Protein AF-A0A7S1NQN1-F1 (afdb_monomer_lite)

Organism: NCBI:txid73025

Foldseek 3Di:
DDQQKAWDDKDWDFDDDPDDDDDPRDTWIWTFIHTPPDDSVPTDIDTPVVCPVRVVNVVVVVVCVVCVVDDDPPDQPPDLVPQDQCPAQDPVDDDDGDDPVLSVLLSVVSSCSNVVHDDDDPDDPPNCVVVSVVRD

InterPro domains:
  IPR000330 SNF2, N-terminal domain [PF00176] (101-133)
  IPR000953 Chromo/chromo shadow domain [PS50013] (9-65)
  IPR000953 Chromo/chromo shadow domain [SM00298] (19-66)
  IPR016197 Chromo-like domain superfamily [SSF54160] (29-69)
  IPR023780 Chromo domain [PF00385] (27-64)
  IPR027417 P-loop containing nucleoside triphosphate hydrolase [SSF52540] (69-134)
  IPR038718 SNF2-like, N-terminal domain superfamily [G3DSA:3.40.50.10810] (67-136)

Sequence (136 aa):
AAQRAQILHLQEQLQRSHLGQEASQRVRVEYLVKWKGLPYCECTWEAEEDLADFQEEIDDFRQREAKMGYLPNLNRPRDPSEFTELKDQAPYMKGGELREYQKLGITWLLHSWSNNINGILADEMGLGKTIQTTCF

Radius of gyration: 22.96 Å; chains: 1; bounding box: 50×35×65 Å

pLDDT: mean 82.54, std 12.89, range [40.53, 95.38]

Structure (mmCIF, N/CA/C/O backbone):
data_AF-A0A7S1NQN1-F1
#
_entry.id   AF-A0A7S1NQN1-F1
#
loop_
_atom_site.group_PDB
_atom_site.id
_atom_site.type_symbol
_atom_site.label_atom_id
_atom_site.label_alt_id
_atom_site.label_comp_id
_atom_site.label_asym_id
_atom_site.label_entity_id
_atom_site.label_seq_id
_atom_site.pdbx_PDB_ins_code
_atom_site.Cartn_x
_atom_site.Cartn_y
_atom_site.Cartn_z
_atom_site.occupancy
_atom_site.B_iso_or_equiv
_atom_site.auth_seq_id
_atom_site.auth_comp_id
_atom_site.auth_asym_id
_atom_site.auth_atom_id
_atom_site.pdbx_PDB_model_num
ATOM 1 N N . ALA A 1 1 ? -9.452 -19.047 12.147 1.00 40.53 1 ALA A N 1
ATOM 2 C CA . ALA A 1 1 ? -8.663 -18.064 11.382 1.00 40.53 1 ALA A CA 1
ATOM 3 C C . ALA A 1 1 ? -9.333 -16.715 11.574 1.00 40.53 1 ALA A C 1
ATOM 5 O O . ALA A 1 1 ? -10.426 -16.536 11.051 1.00 40.53 1 ALA A O 1
ATOM 6 N N . ALA A 1 2 ? -8.763 -15.842 12.406 1.00 48.34 2 ALA A N 1
ATOM 7 C CA . ALA A 1 2 ? -9.332 -14.521 12.652 1.00 48.34 2 ALA A CA 1
ATOM 8 C C . ALA A 1 2 ? -9.440 -13.768 11.316 1.00 48.34 2 ALA A C 1
ATOM 10 O O . ALA A 1 2 ? -8.494 -13.747 10.520 1.00 48.34 2 ALA A O 1
ATOM 11 N N . GLN A 1 3 ? -10.621 -13.233 11.015 1.00 59.78 3 GLN A N 1
ATOM 12 C CA . GLN A 1 3 ? -10.789 -12.343 9.874 1.00 59.78 3 GLN A CA 1
ATOM 13 C C . GLN A 1 3 ? -9.982 -11.084 10.192 1.00 59.78 3 GLN A C 1
ATOM 15 O O . GLN A 1 3 ? -10.365 -10.337 11.079 1.00 59.78 3 GLN A O 1
ATOM 20 N N . ARG A 1 4 ? -8.836 -10.886 9.526 1.00 74.69 4 ARG A N 1
ATOM 21 C CA . ARG A 1 4 ? -8.025 -9.666 9.689 1.00 74.69 4 ARG A CA 1
ATOM 22 C C . ARG A 1 4 ? -8.915 -8.425 9.576 1.00 74.69 4 ARG A C 1
ATOM 24 O O . ARG A 1 4 ? -9.725 -8.354 8.654 1.00 74.69 4 ARG A O 1
ATOM 31 N N . ALA A 1 5 ? -8.757 -7.471 10.476 1.00 83.25 5 ALA A N 1
ATOM 32 C CA . ALA A 1 5 ? -9.437 -6.186 10.409 1.00 83.25 5 ALA A CA 1
ATOM 33 C C . ALA A 1 5 ? -8.464 -5.107 9.908 1.00 83.25 5 ALA A C 1
ATOM 35 O O . ALA A 1 5 ? -7.274 -5.356 9.732 1.00 83.25 5 ALA A O 1
ATOM 36 N N . GLN A 1 6 ? -8.954 -3.907 9.622 1.00 90.62 6 GLN A N 1
ATOM 37 C CA . GLN A 1 6 ? -8.105 -2.739 9.420 1.00 90.62 6 GLN A CA 1
ATOM 38 C C . GLN A 1 6 ? -8.707 -1.560 10.174 1.00 90.62 6 GLN A C 1
ATOM 40 O O . GLN A 1 6 ? -9.855 -1.192 9.938 1.00 90.62 6 GLN A O 1
ATOM 45 N N . ILE A 1 7 ? -7.920 -0.935 11.044 1.00 92.38 7 ILE A N 1
ATOM 46 C CA . ILE A 1 7 ? -8.340 0.280 11.742 1.00 92.38 7 ILE A CA 1
ATOM 47 C C . ILE A 1 7 ? -8.233 1.477 10.790 1.00 92.38 7 ILE A C 1
ATOM 49 O O . ILE A 1 7 ? -7.190 1.684 10.147 1.00 92.38 7 ILE A O 1
ATOM 53 N N . LEU A 1 8 ? -9.338 2.220 10.674 1.00 88.25 8 LEU A N 1
ATOM 54 C CA . LEU A 1 8 ? -9.484 3.381 9.792 1.00 88.25 8 LEU A CA 1
ATOM 55 C C . LEU A 1 8 ? -9.461 4.715 10.540 1.00 88.25 8 LEU A C 1
ATOM 57 O O . LEU A 1 8 ? -9.014 5.709 9.976 1.00 88.25 8 LEU A O 1
ATOM 61 N N . HIS A 1 9 ? -9.987 4.755 11.763 1.00 90.69 9 HIS A N 1
ATOM 62 C CA . HIS A 1 9 ? -10.128 5.988 12.532 1.00 90.69 9 HIS A CA 1
ATOM 63 C C . HIS A 1 9 ? -10.158 5.708 14.034 1.00 90.69 9 HIS A C 1
ATOM 65 O O . HIS A 1 9 ? -10.498 4.599 14.445 1.00 90.69 9 HIS A O 1
ATOM 71 N N . LEU A 1 10 ? -9.851 6.736 14.823 1.00 90.81 10 LEU A N 1
ATOM 72 C CA . LEU A 1 10 ? -9.862 6.759 16.283 1.00 90.81 10 LEU A CA 1
ATOM 73 C C . LEU A 1 10 ? -10.781 7.891 16.756 1.00 90.81 10 LEU A C 1
ATOM 75 O O . LEU A 1 10 ? -10.594 9.029 16.334 1.00 90.81 10 LEU A O 1
ATOM 79 N N . GLN A 1 11 ? -11.715 7.601 17.660 1.00 87.94 11 GLN A N 1
ATOM 80 C CA . GLN A 1 11 ? -12.500 8.617 18.361 1.00 87.94 11 GLN A CA 1
ATOM 81 C C . GLN A 1 11 ? -12.422 8.434 19.878 1.00 87.94 11 GLN A C 1
ATOM 83 O O . GLN A 1 11 ? -12.370 7.316 20.389 1.00 87.94 11 GLN A O 1
ATOM 88 N N . GLU A 1 12 ? -12.473 9.549 20.600 1.00 85.69 12 GLU A N 1
ATOM 89 C CA . GLU A 1 12 ? -12.567 9.580 22.058 1.00 85.69 12 GLU A CA 1
ATOM 90 C C . GLU A 1 12 ? -13.967 10.056 22.459 1.00 85.69 12 GLU A C 1
ATOM 92 O O . GLU A 1 12 ? -14.383 11.164 22.113 1.00 85.69 12 GLU A O 1
ATOM 97 N N . GLN A 1 13 ? -14.713 9.222 23.184 1.00 75.38 13 GLN A N 1
ATOM 98 C CA . GLN A 1 13 ? -16.045 9.560 23.685 1.00 75.38 13 GLN A CA 1
ATOM 99 C C . GLN A 1 13 ? -16.052 9.724 25.208 1.00 75.38 13 GLN A C 1
ATOM 101 O O . GLN A 1 13 ? -15.427 8.963 25.943 1.00 75.38 13 GLN A O 1
ATOM 106 N N . LEU A 1 14 ? -16.816 10.699 25.705 1.00 70.00 14 LEU A N 1
ATOM 107 C CA . LEU A 1 14 ? -17.062 10.883 27.138 1.00 70.00 14 LEU A CA 1
ATOM 108 C C . LEU A 1 14 ? -18.267 10.037 27.568 1.00 70.00 14 LEU A C 1
ATOM 110 O O . LEU A 1 14 ? -19.397 10.325 27.167 1.00 70.00 14 LEU A O 1
ATOM 114 N N . GLN A 1 15 ? -18.066 9.033 28.428 1.00 62.91 15 GLN A N 1
ATOM 115 C CA . GLN A 1 15 ? -19.191 8.299 29.013 1.00 62.91 15 GLN A CA 1
ATOM 116 C C . GLN A 1 15 ? -19.970 9.194 29.989 1.00 62.91 15 GLN A C 1
ATOM 118 O O . GLN A 1 15 ? -19.459 9.613 31.028 1.00 62.91 15 GLN A O 1
ATOM 123 N N . ARG A 1 16 ? -21.247 9.459 29.686 1.00 55.81 16 ARG A N 1
ATOM 124 C CA . ARG A 1 16 ? -22.205 10.008 30.659 1.00 55.81 16 ARG A CA 1
ATOM 125 C C . ARG A 1 16 ? -22.831 8.845 31.426 1.00 55.81 16 ARG A C 1
ATOM 127 O O . ARG A 1 16 ? -23.621 8.096 30.859 1.00 55.81 16 ARG A O 1
ATOM 134 N N . SER A 1 17 ? -22.490 8.680 32.703 1.00 55.00 17 SER A N 1
ATOM 135 C CA . SER A 1 17 ? -23.119 7.667 33.555 1.00 55.00 17 SER A CA 1
ATOM 136 C C . SER A 1 17 ? -24.612 7.976 33.739 1.00 55.00 17 SER A C 1
ATOM 138 O O . SER A 1 17 ? -24.992 9.087 34.103 1.00 55.00 17 SER A O 1
ATOM 140 N N . HIS A 1 18 ? -25.478 6.996 33.460 1.00 55.47 18 HIS A N 1
ATOM 141 C CA . HIS A 1 18 ? -26.936 7.136 33.602 1.00 55.47 18 HIS A CA 1
ATOM 142 C C . HIS A 1 18 ? -27.468 6.696 34.978 1.00 55.47 18 HIS A C 1
ATOM 144 O O . HIS A 1 18 ? -28.666 6.762 35.231 1.00 55.47 18 HIS A O 1
ATOM 150 N N 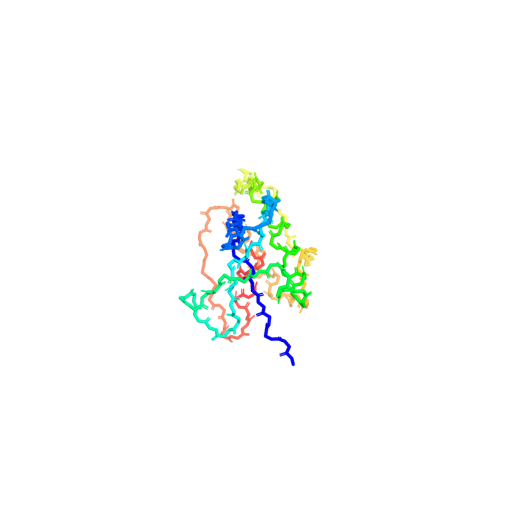. LEU A 1 19 ? -26.587 6.288 35.893 1.00 52.31 19 LEU A N 1
ATOM 151 C CA . LEU A 1 19 ? -26.922 5.975 37.279 1.00 52.31 19 LEU A CA 1
ATOM 152 C C . LEU A 1 19 ? -26.004 6.776 38.198 1.00 52.31 19 LEU A C 1
ATOM 154 O O . LEU A 1 19 ? -24.780 6.689 38.111 1.00 52.31 19 LEU A O 1
ATOM 158 N N . GLY A 1 20 ? -26.624 7.614 39.027 1.00 52.56 20 GLY A N 1
ATOM 159 C CA . GLY A 1 20 ? -25.943 8.525 39.930 1.00 52.56 20 GLY A CA 1
ATOM 160 C C . GLY A 1 20 ? -25.136 7.781 40.983 1.00 52.56 20 GLY A C 1
ATOM 161 O O . GLY A 1 20 ? -25.701 7.331 41.970 1.00 52.56 20 GLY A O 1
ATOM 162 N N . GLN A 1 21 ? -23.826 7.704 40.772 1.00 49.81 21 GLN A N 1
ATOM 163 C CA . GLN A 1 21 ? -22.788 7.654 41.798 1.00 49.81 21 GLN A CA 1
ATOM 164 C C . GLN A 1 21 ? -21.458 8.039 41.126 1.00 49.81 21 GLN A C 1
ATOM 166 O O . GLN A 1 21 ? -21.059 7.435 40.138 1.00 49.81 21 GLN A O 1
ATOM 171 N N . GLU A 1 22 ? -20.871 9.136 41.616 1.00 49.94 22 GLU A N 1
ATOM 172 C CA . GLU A 1 22 ? -19.540 9.701 41.324 1.00 49.94 22 GLU A CA 1
ATOM 173 C C . GLU A 1 22 ? -19.027 9.593 39.873 1.00 49.94 22 GLU A C 1
ATOM 175 O O . GLU A 1 22 ? -18.378 8.637 39.453 1.00 49.94 22 GLU A O 1
ATOM 180 N N . ALA A 1 23 ? -19.280 10.656 39.103 1.00 51.19 23 ALA A N 1
ATOM 181 C CA . ALA A 1 23 ? -18.823 10.825 37.730 1.00 51.19 23 ALA A CA 1
ATOM 182 C C . ALA A 1 23 ? -17.295 11.027 37.644 1.00 51.19 23 ALA A C 1
ATOM 184 O O . ALA A 1 23 ? -16.810 12.145 37.473 1.00 51.19 23 ALA A O 1
ATOM 185 N N . SER A 1 24 ? -16.525 9.938 37.694 1.00 53.06 24 SER A N 1
ATOM 186 C CA . SER A 1 24 ? -15.247 9.906 36.977 1.00 53.06 24 SER A CA 1
ATOM 187 C C . SER A 1 24 ? -15.566 9.972 35.486 1.00 53.06 24 SER A C 1
ATOM 189 O O . SER A 1 24 ? -16.102 9.017 34.928 1.00 53.06 24 SER A O 1
ATOM 191 N N . GLN A 1 25 ? -15.279 11.109 34.849 1.00 58.97 25 GLN A N 1
ATOM 192 C CA . GLN A 1 25 ? -15.335 11.254 33.394 1.00 58.97 25 GLN A CA 1
ATOM 193 C C . GLN A 1 25 ? -14.314 10.293 32.776 1.00 58.97 25 GLN A C 1
ATOM 195 O O . GLN A 1 25 ? -13.143 10.627 32.622 1.00 58.97 25 GLN A O 1
ATOM 200 N N . ARG A 1 26 ? -14.739 9.064 32.479 1.00 68.44 26 ARG A N 1
ATOM 201 C CA . ARG A 1 26 ? -13.918 8.112 31.739 1.00 68.44 26 ARG A CA 1
ATOM 202 C C . ARG A 1 26 ? -14.065 8.422 30.257 1.00 68.44 26 ARG A C 1
ATOM 204 O O . ARG A 1 26 ? -15.166 8.373 29.706 1.00 68.44 26 ARG A O 1
ATOM 211 N N . VAL A 1 27 ? -12.945 8.784 29.644 1.00 77.00 27 VAL A N 1
ATOM 212 C CA . VAL A 1 27 ? -12.810 8.848 28.191 1.00 77.00 27 VAL A CA 1
ATOM 213 C C . VAL A 1 27 ? -12.693 7.408 27.697 1.00 77.00 27 VAL A C 1
ATOM 215 O O . VAL A 1 27 ? -11.823 6.673 28.163 1.00 77.00 27 VAL A O 1
ATOM 218 N N . ARG A 1 28 ? -13.597 6.991 26.807 1.00 83.00 28 ARG A N 1
ATOM 219 C CA . ARG A 1 28 ? -13.533 5.701 26.114 1.00 83.00 28 ARG A CA 1
ATOM 220 C C . ARG A 1 28 ? -12.948 5.925 24.732 1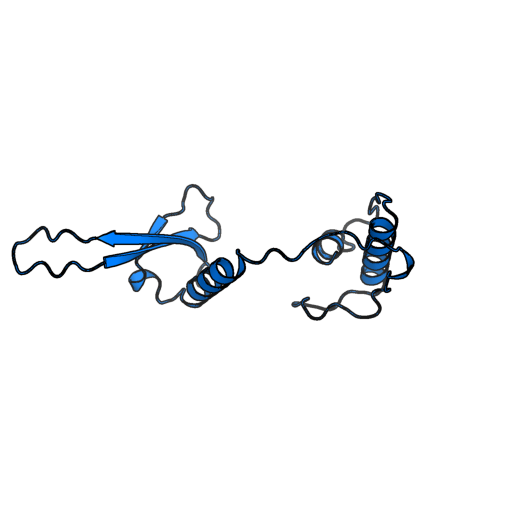.00 83.00 28 ARG A C 1
ATOM 222 O O . ARG A 1 28 ? -13.379 6.829 24.017 1.00 83.00 28 ARG A O 1
ATOM 229 N N . VAL A 1 29 ? -11.992 5.083 24.377 1.00 88.81 29 VAL A N 1
ATOM 230 C CA . VAL A 1 29 ? -11.403 5.049 23.046 1.00 88.81 29 VAL A CA 1
ATOM 231 C C . VAL A 1 29 ? -12.161 4.036 22.192 1.00 88.81 29 VAL A C 1
ATOM 233 O O . VAL A 1 29 ? -12.329 2.880 22.586 1.00 88.81 29 VAL A O 1
ATOM 236 N N . GLU A 1 30 ? -12.617 4.478 21.025 1.00 92.56 30 GLU A N 1
ATOM 237 C CA . GLU A 1 30 ? -13.277 3.636 20.030 1.00 92.56 30 GLU A CA 1
ATOM 238 C C . GLU A 1 30 ? -12.582 3.777 18.677 1.00 92.56 30 GLU A C 1
ATOM 240 O O . GLU A 1 30 ? -12.117 4.855 18.296 1.00 92.56 30 GLU A O 1
ATOM 245 N N . TYR A 1 31 ? -12.540 2.680 17.931 1.00 93.75 31 TYR A N 1
ATOM 246 C CA . TYR A 1 31 ? -11.929 2.617 16.614 1.00 93.75 31 TYR A CA 1
ATOM 247 C C . TYR A 1 31 ? -12.973 2.289 15.551 1.00 93.75 31 TYR A C 1
ATOM 249 O O . TYR A 1 31 ? -13.830 1.430 15.750 1.00 93.75 31 TYR A O 1
ATOM 257 N N . LEU A 1 32 ? -12.877 2.943 14.392 1.00 95.00 32 LEU A N 1
ATOM 258 C CA . LEU A 1 32 ? -13.662 2.572 13.218 1.00 95.00 32 LEU A CA 1
ATOM 259 C C . LEU A 1 32 ? -12.962 1.420 12.502 1.00 95.00 32 LEU A C 1
ATOM 261 O O . LEU A 1 32 ? -11.870 1.592 11.945 1.00 95.00 32 LEU A O 1
ATOM 265 N N . VAL A 1 33 ? -13.606 0.260 12.492 1.00 95.06 33 VAL A N 1
ATOM 266 C CA . VAL A 1 33 ? -13.014 -0.983 12.006 1.00 95.06 33 VAL A CA 1
ATOM 267 C C . VAL A 1 33 ? -13.533 -1.326 10.616 1.00 95.06 33 VAL A C 1
ATOM 269 O O . VAL A 1 33 ? -14.734 -1.427 10.377 1.00 95.06 33 VAL A O 1
ATOM 272 N N . LYS A 1 34 ? -12.606 -1.561 9.686 1.00 94.81 34 LYS A N 1
ATOM 273 C CA . LYS A 1 34 ? -12.876 -2.151 8.376 1.00 94.81 34 LYS A CA 1
ATOM 274 C C . LYS A 1 34 ? -12.691 -3.661 8.436 1.00 94.81 34 LYS A C 1
ATOM 276 O O . LYS A 1 34 ? -11.568 -4.162 8.454 1.00 94.81 34 LYS A O 1
ATOM 281 N N . TRP A 1 35 ? -13.794 -4.394 8.364 1.00 93.25 35 TRP A N 1
ATOM 282 C CA . TRP A 1 35 ? -13.775 -5.856 8.362 1.00 93.25 35 TRP A CA 1
ATOM 283 C C . TRP A 1 35 ? -13.356 -6.435 7.008 1.00 93.25 35 TRP A C 1
ATOM 285 O O . TRP A 1 35 ? -13.772 -5.949 5.945 1.00 93.25 35 TRP A O 1
ATOM 295 N N . LYS A 1 36 ? -12.536 -7.491 7.024 1.00 91.69 36 LYS A N 1
ATOM 296 C CA . LYS A 1 36 ? -12.142 -8.214 5.808 1.00 91.69 36 LYS A CA 1
ATOM 297 C C . LYS A 1 36 ? -13.324 -8.975 5.221 1.00 91.69 36 LYS A C 1
ATOM 299 O O . LYS A 1 36 ? -14.010 -9.714 5.912 1.00 91.69 36 LYS A O 1
ATOM 304 N N . GLY A 1 37 ? -13.501 -8.841 3.910 1.00 91.12 37 GLY A N 1
ATOM 305 C CA . GLY A 1 37 ? -14.576 -9.507 3.171 1.00 91.12 37 GLY A CA 1
ATOM 306 C C . GLY A 1 37 ? -15.901 -8.745 3.162 1.00 91.12 37 GLY A C 1
ATOM 307 O O . GLY A 1 37 ? -16.770 -9.098 2.375 1.00 91.12 37 GLY A O 1
ATOM 308 N N . LEU A 1 38 ? -16.030 -7.679 3.955 1.00 93.38 38 LEU A N 1
ATOM 309 C CA . LEU A 1 38 ? -17.178 -6.774 3.912 1.00 93.38 38 LEU A CA 1
ATOM 310 C C . LEU A 1 38 ? -16.855 -5.517 3.086 1.00 93.38 38 LEU A C 1
ATOM 312 O O . LEU A 1 38 ? -15.679 -5.212 2.869 1.00 93.38 38 LEU A O 1
ATOM 316 N N . PRO A 1 39 ? -17.848 -4.767 2.592 1.00 93.75 39 PRO A N 1
ATOM 317 C CA . PRO A 1 39 ? -17.661 -3.432 2.020 1.00 93.75 39 PRO A CA 1
ATOM 318 C C . PRO A 1 39 ? -17.315 -2.377 3.090 1.00 93.75 39 PRO A C 1
ATOM 320 O O . PRO A 1 39 ? -17.257 -2.664 4.284 1.00 93.75 39 PRO A O 1
ATOM 323 N N . TYR A 1 40 ? -17.030 -1.140 2.666 1.00 92.50 40 TYR A N 1
ATOM 324 C CA . TYR A 1 40 ? -16.752 -0.011 3.576 1.00 92.50 40 TYR A CA 1
ATOM 325 C C . TYR A 1 40 ? -17.994 0.486 4.331 1.00 92.50 40 TYR A C 1
ATOM 327 O O . TYR A 1 40 ? -17.863 1.074 5.395 1.00 92.50 40 TYR A O 1
ATOM 335 N N . CYS A 1 41 ? -19.198 0.263 3.803 1.00 93.94 41 CYS A N 1
ATOM 336 C CA . CYS A 1 41 ? -20.434 0.679 4.471 1.00 93.94 41 CYS A CA 1
ATOM 337 C C . CYS A 1 41 ? -20.778 -0.169 5.702 1.00 93.94 41 CYS A C 1
ATOM 339 O O . CYS A 1 41 ? -21.611 0.241 6.499 1.00 93.94 41 CYS A O 1
ATOM 341 N N . GLU A 1 42 ? -20.134 -1.324 5.861 1.00 93.69 42 GLU A N 1
ATOM 342 C CA . GLU A 1 42 ? -20.291 -2.217 7.012 1.00 93.69 42 GLU A CA 1
ATOM 343 C C . GLU A 1 42 ? -19.180 -2.016 8.057 1.00 93.69 42 GLU A C 1
ATOM 345 O O . GLU A 1 42 ? -18.920 -2.898 8.869 1.00 93.69 42 GLU A O 1
ATOM 350 N N . CYS A 1 43 ? -18.482 -0.876 8.034 1.00 95.38 43 CYS A N 1
ATOM 351 C CA . CYS A 1 43 ? -17.577 -0.515 9.122 1.00 95.38 43 CYS A CA 1
ATOM 352 C C . CYS A 1 43 ? -18.371 -0.209 10.396 1.00 95.38 43 CYS A C 1
ATOM 354 O O . CYS A 1 43 ? -19.375 0.505 10.352 1.00 95.38 43 CYS A O 1
ATOM 356 N N . THR A 1 44 ? -17.879 -0.689 11.532 1.00 93.88 44 THR A N 1
ATOM 357 C CA . THR A 1 44 ? -18.487 -0.470 12.848 1.00 93.88 44 THR A CA 1
ATOM 358 C C . THR A 1 44 ? -17.496 0.199 13.790 1.00 93.88 44 THR A C 1
ATOM 360 O O . THR A 1 44 ? -16.280 0.125 13.593 1.00 93.88 44 THR A O 1
ATOM 363 N N . TRP A 1 45 ? -18.025 0.920 14.777 1.00 93.81 45 TRP A N 1
ATOM 364 C CA . TRP A 1 45 ? -17.229 1.468 15.869 1.00 93.81 45 TRP A CA 1
ATOM 365 C C . TRP A 1 45 ? -17.129 0.420 16.962 1.00 93.81 45 TRP A C 1
ATOM 367 O O . TRP A 1 45 ? -18.149 0.030 17.522 1.00 93.81 45 TRP A O 1
ATOM 377 N N . GLU A 1 46 ? -15.908 -0.009 17.249 1.00 92.56 46 GLU A N 1
ATOM 378 C CA . GLU A 1 46 ? -15.622 -1.001 18.278 1.00 92.56 46 GLU A CA 1
ATOM 379 C C . GLU A 1 46 ? -14.757 -0.376 19.365 1.00 92.56 46 GLU A C 1
ATOM 381 O O . GLU A 1 46 ? -13.918 0.495 19.106 1.00 92.56 46 GLU A O 1
ATOM 386 N N . ALA A 1 47 ? -14.962 -0.814 20.598 1.00 90.62 47 ALA A N 1
ATOM 387 C CA . ALA A 1 47 ? -14.178 -0.333 21.717 1.00 90.62 47 ALA A CA 1
ATOM 388 C C . ALA A 1 47 ? -12.779 -0.946 21.716 1.00 90.62 47 ALA A C 1
ATOM 390 O O . ALA A 1 47 ? -12.597 -2.087 21.302 1.00 90.62 47 ALA A O 1
ATOM 391 N N . GLU A 1 48 ? -11.794 -0.218 22.246 1.00 88.50 48 GLU A N 1
ATOM 392 C CA . GLU A 1 48 ? -10.425 -0.743 22.369 1.00 88.50 48 GLU A CA 1
ATOM 393 C C . GLU A 1 48 ? -10.374 -2.063 23.163 1.00 88.50 48 GLU A C 1
ATOM 395 O O . GLU A 1 48 ? -9.615 -2.963 22.820 1.00 88.50 48 GLU A O 1
ATOM 400 N N . GLU A 1 49 ? -11.235 -2.211 24.173 1.00 88.50 49 GLU A N 1
ATOM 401 C CA . GLU A 1 49 ? -11.355 -3.430 24.984 1.00 88.50 49 GLU A CA 1
ATOM 402 C C . GLU A 1 49 ? -11.867 -4.650 24.198 1.00 88.50 49 GLU A C 1
ATOM 404 O O . GLU A 1 49 ? -11.422 -5.769 24.457 1.00 88.50 49 GLU A O 1
ATOM 409 N N . ASP A 1 50 ? -12.731 -4.437 23.202 1.00 88.31 50 ASP A N 1
ATOM 410 C CA . ASP A 1 50 ? -13.290 -5.495 22.350 1.00 88.31 50 ASP A CA 1
ATOM 411 C C . ASP A 1 50 ? -12.326 -5.896 21.212 1.00 88.31 50 ASP A C 1
ATOM 413 O O . ASP A 1 50 ? -12.520 -6.911 20.542 1.00 88.31 50 ASP A O 1
ATOM 417 N N . LEU A 1 51 ? -11.254 -5.120 21.007 1.00 88.06 51 LEU A N 1
ATOM 418 C CA . LEU A 1 51 ? -10.255 -5.307 19.951 1.00 88.06 51 LEU A CA 1
ATOM 419 C C . LEU A 1 51 ? -8.921 -5.878 20.453 1.00 88.06 51 LEU A C 1
ATOM 421 O O . LEU A 1 51 ? -7.917 -5.789 19.748 1.00 88.06 51 LEU A O 1
ATOM 425 N N . ALA A 1 52 ? -8.891 -6.501 21.634 1.00 87.50 52 ALA A N 1
ATOM 426 C CA . ALA A 1 52 ? -7.663 -7.046 22.223 1.00 87.50 52 ALA A CA 1
ATOM 427 C C . ALA A 1 52 ? -6.921 -8.042 21.301 1.00 87.50 52 ALA A C 1
ATOM 429 O O . ALA A 1 52 ? -5.690 -8.060 21.269 1.00 87.50 52 ALA A O 1
ATOM 430 N N . ASP A 1 53 ? -7.658 -8.828 20.508 1.00 89.25 53 ASP A N 1
ATOM 431 C CA 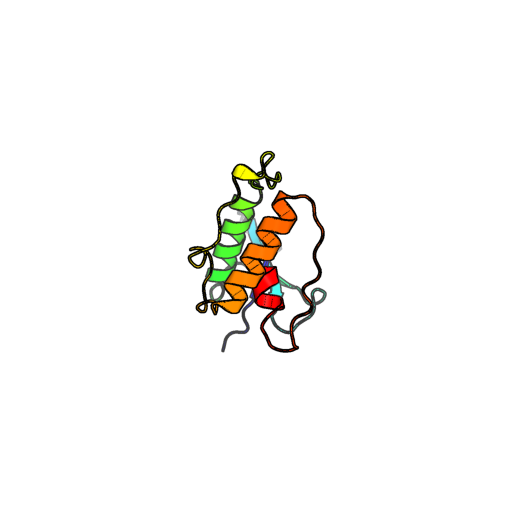. ASP A 1 53 ? -7.091 -9.776 19.536 1.00 89.25 53 ASP A CA 1
ATOM 432 C C . ASP A 1 53 ? -6.522 -9.097 18.269 1.00 89.25 53 ASP A C 1
ATOM 434 O O . ASP A 1 53 ? -5.823 -9.743 17.489 1.00 89.25 53 ASP A O 1
ATOM 438 N N . PHE A 1 54 ? -6.804 -7.805 18.063 1.00 90.00 54 PHE A N 1
ATOM 439 C CA . PHE A 1 54 ? -6.423 -7.004 16.890 1.00 90.00 54 PHE A CA 1
ATOM 440 C C . PHE A 1 54 ? -5.413 -5.895 17.239 1.00 90.00 54 PHE A C 1
ATOM 442 O O . PHE A 1 54 ? -5.398 -4.817 16.635 1.00 90.00 54 PHE A O 1
ATOM 449 N N . GLN A 1 55 ? -4.569 -6.131 18.249 1.00 90.38 55 GLN A N 1
ATOM 450 C CA . GLN A 1 55 ? -3.588 -5.144 18.705 1.00 90.38 55 GLN A CA 1
ATOM 451 C C . GLN A 1 55 ? -2.559 -4.786 17.616 1.00 90.38 55 GLN A C 1
ATOM 453 O O . GLN A 1 55 ? -2.154 -3.629 17.521 1.00 90.38 55 GLN A O 1
ATOM 458 N N . GLU A 1 56 ? -2.179 -5.744 16.760 1.00 91.50 56 GLU A N 1
ATOM 459 C CA . GLU A 1 56 ? -1.263 -5.505 15.631 1.00 91.50 56 GLU A CA 1
ATOM 460 C C . GLU A 1 56 ? -1.853 -4.462 14.664 1.00 91.50 56 GLU A C 1
ATOM 462 O O . GLU A 1 56 ? -1.173 -3.522 14.256 1.00 91.50 56 GLU A O 1
ATOM 467 N N . GLU A 1 57 ? -3.148 -4.561 14.358 1.00 92.12 57 GLU A N 1
ATOM 468 C CA . GLU A 1 57 ? -3.860 -3.624 13.491 1.00 92.12 57 GLU A CA 1
ATOM 469 C C . GLU A 1 57 ? -3.969 -2.211 14.091 1.00 92.12 57 GLU A C 1
ATOM 471 O O . GLU A 1 57 ? -3.936 -1.217 13.351 1.00 92.12 57 GLU A O 1
ATOM 476 N N . ILE A 1 58 ? -4.102 -2.116 15.419 1.00 91.88 58 ILE A N 1
ATOM 477 C CA . ILE A 1 58 ? -4.109 -0.844 16.157 1.00 91.88 58 ILE A CA 1
ATOM 478 C C . ILE A 1 58 ? -2.722 -0.198 16.106 1.00 91.88 58 ILE A C 1
ATOM 480 O O . ILE A 1 58 ? -2.604 0.993 15.797 1.00 91.88 58 ILE A O 1
ATOM 484 N N . ASP A 1 59 ? -1.668 -0.970 16.360 1.00 92.75 59 ASP A N 1
ATOM 485 C CA . ASP A 1 59 ? -0.288 -0.482 16.337 1.00 92.75 59 ASP A CA 1
ATOM 486 C C . ASP A 1 59 ? 0.111 -0.016 14.927 1.00 92.75 59 ASP A C 1
ATOM 488 O O . ASP A 1 59 ? 0.678 1.071 14.761 1.00 92.75 59 ASP A O 1
ATOM 492 N N . ASP A 1 60 ? -0.281 -0.767 13.894 1.00 91.50 60 ASP A N 1
ATOM 493 C CA . ASP A 1 60 ? -0.108 -0.390 12.490 1.00 91.50 60 ASP A CA 1
ATOM 494 C C . ASP A 1 60 ? -0.847 0.908 12.139 1.00 91.50 60 ASP A C 1
ATOM 496 O O . ASP A 1 60 ? -0.358 1.721 11.347 1.00 91.50 60 ASP A O 1
ATOM 500 N N . PHE A 1 61 ? -2.043 1.130 12.690 1.00 91.56 61 PHE A N 1
ATOM 501 C CA . PHE A 1 61 ? -2.770 2.390 12.518 1.00 91.56 61 PHE A CA 1
ATOM 502 C C . PHE A 1 61 ? -2.052 3.560 13.189 1.00 91.56 61 PHE A C 1
ATOM 504 O O . PHE A 1 61 ? -1.797 4.568 12.530 1.00 91.56 61 PHE A O 1
ATOM 511 N N . ARG A 1 62 ? -1.633 3.406 14.449 1.00 91.06 62 ARG A N 1
ATOM 512 C CA . ARG A 1 62 ? -0.877 4.438 15.176 1.00 91.06 62 ARG A CA 1
ATOM 513 C C . ARG A 1 62 ? 0.431 4.787 14.465 1.00 91.06 62 ARG A C 1
ATOM 515 O O . ARG A 1 62 ? 0.788 5.960 14.361 1.00 91.06 62 ARG A O 1
ATOM 522 N N . GLN A 1 63 ? 1.126 3.790 13.916 1.00 90.62 63 GLN A N 1
ATOM 523 C CA . GLN A 1 63 ? 2.345 4.018 13.144 1.00 90.62 63 GLN A CA 1
ATOM 524 C C . GLN A 1 63 ? 2.072 4.773 11.833 1.00 90.62 63 GLN A C 1
ATOM 526 O O . GLN A 1 63 ? 2.868 5.633 11.449 1.00 90.62 63 GLN A O 1
ATOM 531 N N . ARG A 1 64 ? 0.969 4.464 11.137 1.00 88.12 64 ARG A N 1
ATOM 532 C CA . ARG A 1 64 ? 0.557 5.184 9.921 1.00 88.12 64 ARG A CA 1
ATOM 533 C C . ARG A 1 64 ? 0.225 6.642 10.225 1.00 88.12 64 ARG A C 1
ATOM 535 O O . ARG A 1 64 ? 0.768 7.513 9.554 1.00 88.12 64 ARG A O 1
ATOM 542 N N . GLU A 1 65 ? -0.563 6.905 11.263 1.00 87.00 65 GLU A N 1
ATOM 543 C CA . GLU A 1 65 ? -0.907 8.269 11.693 1.00 87.00 65 GLU A CA 1
ATOM 544 C C . GLU A 1 65 ? 0.342 9.084 12.057 1.00 87.00 65 GLU A C 1
ATOM 546 O O . GLU A 1 65 ? 0.492 10.225 11.624 1.00 87.00 65 GLU A O 1
ATOM 551 N N . ALA A 1 66 ? 1.309 8.477 12.752 1.00 87.19 66 ALA A N 1
ATOM 552 C CA . ALA A 1 66 ? 2.578 9.134 13.068 1.00 87.19 66 ALA A CA 1
ATOM 553 C C . ALA A 1 66 ? 3.413 9.486 11.817 1.00 87.19 66 ALA A C 1
ATOM 555 O O . ALA A 1 66 ? 4.173 10.454 11.828 1.00 87.19 66 ALA A O 1
ATOM 556 N N . LYS A 1 67 ? 3.285 8.707 10.733 1.00 83.69 67 LYS A N 1
ATOM 557 C CA . LYS A 1 67 ? 4.014 8.902 9.467 1.00 83.69 67 LYS A CA 1
ATOM 558 C C . LYS A 1 67 ? 3.271 9.784 8.459 1.00 83.69 67 LYS A C 1
ATOM 560 O O . LYS A 1 67 ? 3.918 10.327 7.570 1.00 83.69 67 LYS A O 1
ATOM 565 N N . MET A 1 68 ? 1.953 9.962 8.591 1.00 72.38 68 MET A N 1
ATOM 566 C CA . MET A 1 68 ? 1.112 10.743 7.664 1.00 72.38 68 MET A CA 1
ATOM 567 C C . MET A 1 68 ? 1.548 12.212 7.524 1.00 72.38 68 MET A C 1
ATOM 569 O O . MET A 1 68 ? 1.300 12.827 6.492 1.00 72.38 68 MET A O 1
ATOM 573 N N . GLY A 1 69 ? 2.258 12.766 8.513 1.00 66.81 69 GLY A N 1
ATOM 574 C CA . GLY A 1 69 ? 2.858 14.104 8.429 1.00 66.81 69 GLY A CA 1
ATOM 575 C C . GLY A 1 69 ? 4.129 14.202 7.570 1.00 66.81 69 GLY A C 1
ATOM 576 O O . GLY A 1 69 ? 4.599 15.309 7.315 1.00 66.81 69 GLY A O 1
ATOM 577 N N . TYR A 1 70 ? 4.699 13.078 7.122 1.00 65.88 70 TYR A N 1
ATOM 578 C CA . TYR A 1 70 ? 5.938 13.021 6.345 1.00 65.88 70 TYR A CA 1
ATOM 579 C C . TYR A 1 70 ? 5.678 12.374 4.983 1.00 65.88 70 TYR A C 1
ATOM 581 O O . TYR A 1 70 ? 5.911 11.182 4.780 1.00 65.88 70 TYR A O 1
ATOM 589 N N . LEU A 1 71 ? 5.197 13.164 4.022 1.00 63.25 71 LEU A N 1
ATOM 590 C CA . LEU A 1 71 ? 5.283 12.760 2.622 1.00 63.25 71 LEU A CA 1
ATOM 591 C C . LEU A 1 71 ? 6.713 13.048 2.145 1.00 63.25 71 LEU A C 1
ATOM 593 O O . LEU A 1 71 ? 7.122 14.214 2.161 1.00 63.25 71 LEU A O 1
ATOM 597 N N . PRO A 1 72 ? 7.499 12.030 1.744 1.00 68.19 72 PRO A N 1
ATOM 598 C CA . PRO A 1 72 ? 8.791 12.288 1.136 1.00 68.19 72 PRO A CA 1
ATOM 599 C C . PRO A 1 72 ? 8.580 13.123 -0.126 1.00 68.19 72 PRO A C 1
ATOM 601 O O . PRO A 1 72 ? 7.578 12.985 -0.829 1.00 68.19 72 PRO A O 1
ATOM 604 N N . ASN A 1 73 ? 9.528 14.009 -0.412 1.00 65.31 73 ASN A N 1
ATOM 605 C CA . ASN A 1 73 ? 9.488 14.789 -1.633 1.00 65.31 73 ASN A CA 1
ATOM 606 C C . ASN A 1 73 ? 9.640 13.843 -2.839 1.00 65.31 73 ASN A C 1
ATOM 608 O O . ASN A 1 73 ? 10.742 13.391 -3.130 1.00 65.31 73 ASN A O 1
ATOM 612 N N . LEU A 1 74 ? 8.533 13.547 -3.527 1.00 68.00 74 LEU A N 1
ATOM 613 C CA . LEU A 1 74 ? 8.482 12.691 -4.722 1.00 68.00 74 LEU A CA 1
ATOM 614 C C . LEU A 1 74 ? 8.910 13.432 -6.000 1.00 68.00 74 LEU A C 1
ATOM 616 O O . LEU A 1 74 ? 8.537 13.042 -7.109 1.00 68.00 74 LEU A O 1
ATOM 620 N N . ASN A 1 75 ? 9.652 14.533 -5.864 1.00 72.81 75 ASN A N 1
ATOM 621 C CA . ASN A 1 75 ? 10.166 15.255 -7.013 1.00 72.81 75 ASN A CA 1
ATOM 622 C C . ASN A 1 75 ? 11.014 14.323 -7.876 1.00 72.81 75 ASN A C 1
ATOM 624 O O . ASN A 1 75 ? 11.932 13.654 -7.401 1.00 72.81 75 ASN A O 1
ATOM 628 N N . ARG A 1 76 ? 10.710 14.329 -9.172 1.00 70.88 76 ARG A N 1
ATOM 629 C CA . ARG A 1 76 ? 11.523 13.655 -10.175 1.00 70.88 76 ARG A CA 1
ATOM 630 C C . ARG A 1 76 ? 12.968 14.173 -10.107 1.00 70.88 76 ARG A C 1
ATOM 632 O O . ARG A 1 76 ? 13.134 15.394 -10.001 1.00 70.88 76 ARG A O 1
ATOM 639 N N . PRO A 1 77 ? 13.992 13.298 -10.187 1.00 68.25 77 PRO A N 1
ATOM 640 C CA . PRO A 1 77 ? 15.375 13.728 -10.290 1.00 68.25 77 PRO A CA 1
ATOM 641 C C . PRO A 1 77 ? 15.497 14.683 -11.471 1.00 68.25 77 PRO A C 1
ATOM 643 O O . PRO A 1 77 ? 14.946 14.458 -12.552 1.00 68.25 77 PRO A O 1
ATOM 646 N N . ARG A 1 78 ? 16.148 15.817 -11.217 1.00 66.06 78 ARG A N 1
ATOM 647 C CA . ARG A 1 78 ? 16.242 16.913 -12.185 1.00 66.06 78 ARG A CA 1
ATOM 648 C C . ARG A 1 78 ? 17.268 16.608 -13.276 1.00 66.06 78 ARG A C 1
ATOM 650 O O . ARG A 1 78 ? 17.176 17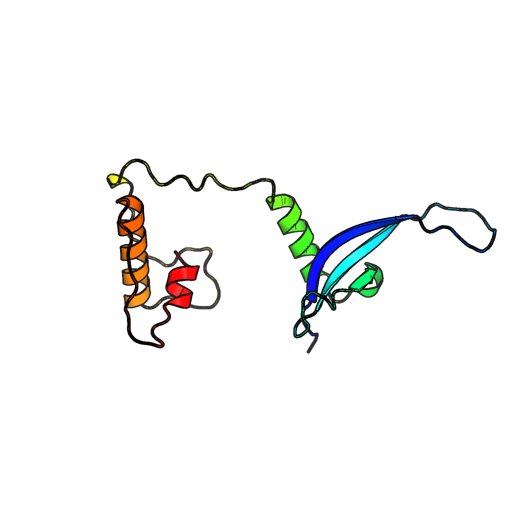.190 -14.354 1.00 66.06 78 ARG A O 1
ATOM 657 N N . ASP A 1 79 ? 18.211 15.715 -12.986 1.00 73.06 79 ASP A N 1
ATOM 658 C CA . ASP A 1 79 ? 19.284 15.307 -13.882 1.00 73.06 79 ASP A CA 1
ATOM 659 C C . ASP A 1 79 ? 19.146 13.813 -14.252 1.00 73.06 79 ASP A C 1
ATOM 661 O O . ASP A 1 79 ? 19.232 12.948 -13.378 1.00 73.06 79 ASP A O 1
ATOM 665 N N . PRO A 1 80 ? 18.949 13.478 -15.542 1.00 67.00 80 PRO A N 1
ATOM 666 C CA . PRO A 1 80 ? 18.906 12.096 -16.021 1.00 67.00 80 PRO A CA 1
ATOM 667 C C . PRO A 1 80 ? 20.168 11.269 -15.719 1.00 67.00 80 PRO A C 1
ATOM 669 O O . PRO A 1 80 ? 20.094 10.042 -15.722 1.00 67.00 80 PRO A O 1
ATOM 672 N N . SER A 1 81 ? 21.314 11.906 -15.452 1.00 69.25 81 SER A N 1
ATOM 673 C CA . SER A 1 81 ? 22.563 11.222 -15.088 1.00 69.25 81 SER A CA 1
ATOM 674 C C . SER A 1 81 ? 22.570 10.649 -13.664 1.00 69.25 81 SER A C 1
ATOM 676 O O . SER A 1 81 ? 23.408 9.803 -13.357 1.00 69.25 81 SER A O 1
ATOM 678 N N . GLU A 1 82 ? 21.603 11.024 -12.820 1.00 69.12 82 GLU A N 1
ATOM 679 C CA . GLU A 1 82 ? 21.376 10.424 -11.494 1.00 69.12 82 GLU A CA 1
ATOM 680 C C . GLU A 1 82 ? 20.643 9.070 -11.573 1.00 69.12 82 GLU A C 1
ATOM 682 O O . GLU A 1 82 ? 20.424 8.406 -10.555 1.00 69.12 82 GLU A O 1
ATOM 687 N N . PHE A 1 83 ? 20.256 8.630 -12.777 1.00 75.69 83 PHE A N 1
ATOM 688 C CA . PHE A 1 83 ? 19.616 7.338 -12.976 1.00 75.69 83 PHE A CA 1
ATOM 689 C C . PHE A 1 83 ? 20.536 6.191 -12.541 1.00 75.69 83 PHE A C 1
ATOM 691 O O . PHE A 1 83 ? 21.614 5.978 -13.095 1.00 75.69 83 PHE A O 1
ATOM 698 N N . THR A 1 84 ? 20.065 5.408 -11.573 1.00 70.75 84 THR A N 1
ATOM 699 C CA . THR A 1 84 ? 20.734 4.186 -11.131 1.00 70.75 84 THR A CA 1
ATOM 700 C C . THR A 1 84 ? 19.911 2.984 -11.567 1.00 70.75 84 THR A C 1
ATOM 702 O O . THR A 1 84 ? 18.736 2.865 -11.226 1.00 70.75 84 THR A O 1
ATOM 705 N N . GLU A 1 85 ? 20.539 2.087 -12.324 1.00 75.38 85 GLU A N 1
ATOM 706 C CA . GLU A 1 85 ? 19.942 0.810 -12.703 1.00 75.38 85 GLU A CA 1
ATOM 707 C C . GLU A 1 85 ? 19.634 -0.03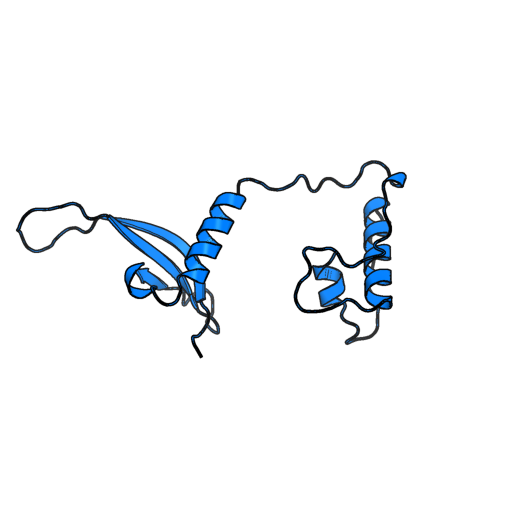6 -11.460 1.00 75.38 85 GLU A C 1
ATOM 709 O O . GLU A 1 85 ? 20.482 -0.208 -10.579 1.00 75.38 85 GLU A O 1
ATOM 714 N N . LEU A 1 86 ? 18.425 -0.602 -11.412 1.00 76.94 86 LEU A N 1
ATOM 715 C CA . LEU A 1 86 ? 18.006 -1.491 -10.338 1.00 76.94 86 LEU A CA 1
ATOM 716 C C . LEU A 1 86 ? 18.643 -2.878 -10.539 1.00 76.94 86 LEU A C 1
ATOM 718 O O . LEU A 1 86 ? 18.054 -3.762 -11.159 1.00 76.94 86 LEU A O 1
ATOM 722 N N . LYS A 1 87 ? 19.870 -3.057 -10.041 1.00 74.69 87 LYS A N 1
ATOM 723 C CA . LYS A 1 87 ? 20.587 -4.346 -10.113 1.00 74.69 87 LYS A CA 1
ATOM 724 C C . LYS A 1 87 ? 20.027 -5.369 -9.129 1.00 74.69 87 LYS A C 1
ATOM 726 O O . LYS A 1 87 ? 19.812 -6.528 -9.479 1.00 74.69 87 LYS A O 1
ATOM 731 N N . ASP A 1 88 ? 19.728 -4.904 -7.922 1.00 81.88 88 ASP A N 1
ATOM 732 C CA . ASP A 1 88 ? 19.212 -5.716 -6.829 1.00 81.88 88 ASP A CA 1
ATOM 733 C C . ASP A 1 88 ? 17.799 -5.280 -6.444 1.00 81.88 88 ASP A C 1
ATOM 735 O O . ASP A 1 88 ? 17.411 -4.121 -6.601 1.00 81.88 88 ASP A O 1
ATOM 739 N N . GLN A 1 89 ? 17.016 -6.223 -5.923 1.00 81.69 89 GLN A N 1
ATOM 740 C CA . GLN A 1 89 ? 15.684 -5.932 -5.408 1.00 81.69 89 GLN A CA 1
ATOM 741 C C . GLN A 1 89 ? 15.764 -4.932 -4.249 1.00 81.69 89 GLN A C 1
ATOM 743 O O . GLN A 1 89 ? 16.586 -5.073 -3.344 1.00 81.69 89 GLN A O 1
ATOM 748 N N . ALA A 1 90 ? 14.874 -3.940 -4.251 1.00 81.19 90 ALA A N 1
ATOM 749 C CA . ALA A 1 90 ? 14.866 -2.927 -3.211 1.00 81.19 90 ALA A CA 1
ATOM 750 C C . ALA A 1 90 ? 14.562 -3.537 -1.824 1.00 81.19 90 ALA A C 1
ATOM 752 O O . ALA A 1 90 ? 13.675 -4.388 -1.701 1.00 81.19 90 ALA A O 1
ATOM 753 N N . PRO A 1 91 ? 15.229 -3.075 -0.750 1.00 83.25 91 PRO A N 1
ATOM 754 C CA . PRO A 1 91 ? 15.167 -3.709 0.572 1.00 83.25 91 PRO A CA 1
ATOM 755 C C . PRO A 1 91 ? 13.790 -3.621 1.247 1.00 83.25 91 PRO A C 1
ATOM 757 O O . PRO A 1 91 ? 13.517 -4.350 2.199 1.00 83.25 91 PRO A O 1
ATOM 760 N N . TYR A 1 92 ? 12.907 -2.737 0.775 1.00 82.94 92 TYR A N 1
ATOM 761 C CA . TYR A 1 92 ? 11.538 -2.629 1.281 1.00 82.94 92 TYR A CA 1
ATOM 762 C C . TYR A 1 92 ? 10.608 -3.726 0.741 1.00 82.94 92 TYR A C 1
ATOM 764 O O . TYR A 1 92 ? 9.533 -3.944 1.301 1.00 82.94 92 TYR A O 1
ATOM 772 N N . MET A 1 93 ? 10.992 -4.423 -0.332 1.00 82.19 93 MET A N 1
ATOM 773 C CA . MET A 1 93 ? 10.170 -5.465 -0.932 1.00 82.19 93 MET A CA 1
ATOM 774 C C . MET A 1 93 ? 10.226 -6.758 -0.118 1.00 82.19 93 MET A C 1
ATOM 776 O O . MET A 1 93 ? 11.289 -7.347 0.068 1.00 82.19 93 MET A O 1
ATOM 780 N N . LYS A 1 94 ? 9.057 -7.228 0.324 1.00 84.06 94 LYS A N 1
ATOM 781 C CA . LYS A 1 94 ? 8.881 -8.466 1.097 1.00 84.06 94 LYS A CA 1
ATOM 782 C C . LYS A 1 94 ? 7.946 -9.423 0.350 1.00 84.06 94 LYS A C 1
ATOM 784 O O . LYS A 1 94 ? 7.073 -8.976 -0.385 1.00 84.06 94 LYS A O 1
ATOM 789 N N . GLY A 1 95 ? 8.089 -10.730 0.580 1.00 82.88 95 GLY A N 1
ATOM 790 C CA . GLY A 1 95 ? 7.167 -11.751 0.051 1.00 82.88 95 GLY A CA 1
ATOM 791 C C . GLY A 1 95 ? 7.643 -12.514 -1.191 1.00 82.88 95 GLY A C 1
ATOM 792 O O . GLY A 1 95 ? 6.870 -13.292 -1.743 1.00 82.88 95 GLY A O 1
ATOM 793 N N . GLY A 1 96 ? 8.896 -12.330 -1.616 1.00 85.50 96 GLY A N 1
ATOM 794 C CA . GLY A 1 96 ? 9.513 -13.075 -2.717 1.00 85.50 96 GLY A CA 1
ATOM 795 C C . GLY A 1 96 ? 10.636 -12.296 -3.399 1.00 85.50 96 GLY A C 1
ATOM 796 O O . GLY A 1 96 ? 10.902 -11.147 -3.038 1.00 85.50 96 GLY A O 1
ATOM 797 N N . GLU A 1 97 ? 11.269 -12.929 -4.388 1.00 88.81 97 GLU A N 1
ATOM 798 C CA . GLU A 1 97 ? 12.288 -12.312 -5.243 1.00 88.81 97 GLU A CA 1
ATOM 799 C C . GLU A 1 97 ? 11.753 -12.055 -6.654 1.00 88.81 97 GLU A C 1
ATOM 801 O O . GLU A 1 97 ? 11.089 -12.907 -7.255 1.00 88.81 97 GLU A O 1
ATOM 806 N N . LEU A 1 98 ? 12.058 -10.874 -7.192 1.00 90.19 98 LEU A N 1
ATOM 807 C CA . LEU A 1 98 ? 11.776 -10.535 -8.580 1.00 90.19 98 LEU A CA 1
ATOM 808 C C . LEU A 1 98 ? 12.641 -11.360 -9.525 1.00 90.19 98 LEU A C 1
ATOM 810 O O . LEU A 1 98 ? 13.852 -11.491 -9.349 1.00 90.19 98 LEU A O 1
ATOM 814 N N . ARG A 1 99 ? 12.017 -11.837 -10.599 1.00 91.19 99 ARG A N 1
ATOM 815 C CA . ARG A 1 99 ? 12.730 -12.464 -11.712 1.00 91.19 99 ARG A CA 1
ATOM 816 C C . ARG A 1 99 ? 13.474 -11.407 -12.525 1.00 91.19 99 ARG A C 1
ATOM 818 O O . ARG A 1 99 ? 13.056 -10.253 -12.588 1.00 91.19 99 ARG A O 1
ATOM 825 N N . GLU A 1 100 ? 14.517 -11.823 -13.235 1.00 90.62 100 GLU A N 1
ATOM 826 C CA . GLU A 1 100 ? 15.376 -10.919 -14.018 1.00 90.62 100 GLU A CA 1
ATOM 827 C C . GLU A 1 100 ? 14.600 -10.059 -15.029 1.00 90.62 100 GLU A C 1
ATOM 829 O O . GLU A 1 100 ? 14.802 -8.849 -15.107 1.00 90.62 100 GLU A O 1
ATOM 834 N N . TYR A 1 101 ? 13.624 -10.636 -15.737 1.00 91.44 101 TYR A N 1
ATOM 835 C CA . TYR A 1 101 ? 12.789 -9.869 -16.670 1.00 91.44 101 TYR A CA 1
ATOM 836 C C . TYR A 1 101 ? 11.900 -8.828 -15.964 1.00 91.44 101 TYR A C 1
ATOM 838 O O . TYR A 1 101 ? 11.557 -7.802 -16.549 1.00 91.44 101 TYR A O 1
ATOM 846 N N . GLN A 1 102 ? 11.533 -9.061 -14.698 1.00 91.88 102 GLN A N 1
ATOM 847 C CA . GLN A 1 102 ? 10.741 -8.110 -13.917 1.00 91.88 102 GLN A CA 1
ATOM 848 C C . GLN A 1 102 ? 11.597 -6.916 -13.503 1.00 91.88 102 GLN A C 1
ATOM 850 O O . GLN A 1 102 ? 11.145 -5.782 -13.649 1.00 91.88 102 GLN A O 1
ATOM 855 N N . LYS A 1 103 ? 12.842 -7.173 -13.077 1.00 91.06 103 LYS A N 1
ATOM 856 C CA . LYS A 1 103 ? 13.841 -6.132 -12.795 1.00 91.06 103 LYS A CA 1
ATOM 857 C C . LYS A 1 103 ? 14.115 -5.286 -14.038 1.00 91.06 103 LYS A C 1
ATOM 859 O O . LYS A 1 103 ? 14.074 -4.065 -13.951 1.00 91.06 103 LYS A O 1
ATOM 864 N N . LEU A 1 104 ? 14.276 -5.918 -15.206 1.00 90.75 104 LEU A N 1
ATOM 865 C CA . LEU A 1 104 ? 14.458 -5.212 -16.480 1.00 90.75 104 LEU A CA 1
ATOM 866 C C . LEU A 1 104 ? 13.281 -4.275 -16.797 1.00 90.75 104 LEU A C 1
ATOM 868 O O . LEU A 1 104 ? 13.496 -3.120 -17.161 1.00 90.75 104 LEU A O 1
ATOM 872 N N . GLY A 1 105 ? 12.043 -4.746 -16.614 1.00 91.94 105 GLY A N 1
ATOM 873 C CA . GLY A 1 105 ? 10.847 -3.923 -16.815 1.00 91.94 105 GLY A CA 1
ATOM 874 C C . GLY A 1 105 ? 10.777 -2.719 -15.867 1.00 91.94 105 GLY A C 1
ATOM 875 O O . GLY A 1 105 ? 10.459 -1.614 -16.303 1.00 91.94 105 GLY A O 1
ATOM 876 N N . ILE A 1 106 ? 11.135 -2.899 -14.591 1.00 91.50 106 ILE A N 1
ATOM 877 C CA . ILE A 1 106 ? 11.177 -1.805 -13.603 1.00 91.50 106 ILE A CA 1
ATOM 878 C C . ILE A 1 106 ? 12.286 -0.803 -13.950 1.00 91.50 106 ILE A C 1
ATOM 880 O O . ILE A 1 106 ? 12.035 0.399 -13.972 1.00 91.50 106 ILE A O 1
ATOM 884 N N . THR A 1 107 ? 13.486 -1.275 -14.297 1.00 90.56 107 THR A N 1
ATOM 885 C CA . THR A 1 107 ? 14.598 -0.426 -14.755 1.00 90.56 107 THR A CA 1
ATOM 886 C C . THR A 1 107 ? 14.193 0.409 -15.971 1.00 90.56 107 THR A C 1
ATOM 888 O O . THR A 1 107 ? 14.482 1.605 -16.023 1.00 90.56 107 THR A O 1
ATOM 891 N N . TRP A 1 108 ? 13.467 -0.181 -16.926 1.00 90.94 108 TRP A N 1
ATOM 892 C CA . TRP A 1 108 ? 12.943 0.542 -18.085 1.00 90.94 108 TRP A CA 1
ATOM 893 C C . TRP A 1 108 ? 11.922 1.627 -17.700 1.00 90.94 108 TRP A C 1
ATOM 895 O O . TRP A 1 108 ? 11.971 2.736 -18.241 1.00 90.94 108 TRP A O 1
ATOM 905 N N . LEU A 1 109 ? 11.030 1.350 -16.742 1.00 91.38 109 LEU A N 1
ATOM 906 C CA . LEU A 1 109 ? 10.092 2.347 -16.214 1.00 91.38 109 LEU A CA 1
ATOM 907 C C . LEU A 1 109 ? 10.810 3.495 -15.495 1.00 91.38 109 LEU A C 1
ATOM 909 O O . LEU A 1 109 ? 10.508 4.657 -15.764 1.00 91.38 109 LEU A O 1
ATOM 913 N N . LEU A 1 110 ? 11.788 3.188 -14.637 1.00 88.75 110 LEU A N 1
ATOM 914 C CA . LEU A 1 110 ? 12.612 4.182 -13.939 1.00 88.75 110 LEU A CA 1
ATOM 915 C C . LEU A 1 110 ? 13.362 5.072 -14.933 1.00 88.75 110 LEU A C 1
ATOM 917 O O . LEU A 1 110 ? 13.328 6.296 -14.811 1.00 88.75 110 LEU A O 1
ATOM 921 N N . HIS A 1 111 ? 13.960 4.479 -15.969 1.00 88.00 111 HIS A N 1
ATOM 922 C CA . HIS A 1 111 ? 14.634 5.232 -17.022 1.00 88.00 111 HIS A CA 1
ATOM 923 C C . HIS A 1 111 ? 13.656 6.154 -17.762 1.00 88.00 111 HIS A C 1
ATOM 925 O O . HIS A 1 111 ? 13.954 7.322 -18.013 1.00 88.00 111 HIS A O 1
ATOM 931 N N . SER A 1 112 ? 12.468 5.650 -18.100 1.00 89.94 112 SER A N 1
ATOM 932 C CA . SER A 1 112 ? 11.446 6.426 -18.811 1.00 89.94 112 SER A CA 1
ATOM 933 C C . SER A 1 112 ? 10.942 7.596 -17.960 1.00 89.94 112 SER 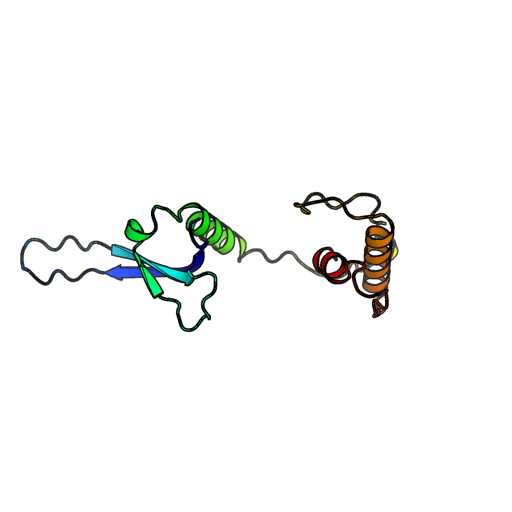A C 1
ATOM 935 O O . SER A 1 112 ? 10.847 8.724 -18.448 1.00 89.94 112 SER A O 1
ATOM 937 N N . TRP A 1 113 ? 10.719 7.364 -16.663 1.00 87.75 113 TRP A N 1
ATOM 938 C CA . TRP A 1 113 ? 10.327 8.397 -15.709 1.00 87.75 113 TRP A CA 1
ATOM 939 C C . TRP A 1 113 ? 11.389 9.487 -15.557 1.00 87.75 113 TRP A C 1
ATOM 941 O O . TRP A 1 113 ? 11.039 10.662 -15.667 1.00 87.75 113 TRP A O 1
ATOM 951 N N . SER A 1 114 ? 12.670 9.133 -15.405 1.00 86.25 114 SER A N 1
ATOM 952 C CA . SER A 1 114 ? 13.772 10.107 -15.338 1.00 86.25 114 SER A CA 1
ATOM 953 C C . SER A 1 114 ? 13.893 10.961 -16.607 1.00 86.25 114 SER A C 1
ATOM 955 O O . SER A 1 114 ? 14.266 12.128 -16.530 1.00 86.25 114 SER A O 1
ATOM 957 N N . ASN A 1 115 ? 13.512 10.421 -17.769 1.00 87.12 115 ASN A N 1
ATOM 958 C CA . ASN A 1 115 ? 13.556 11.123 -19.057 1.00 87.12 115 ASN A CA 1
ATOM 959 C C . ASN A 1 115 ? 12.241 11.828 -19.445 1.00 87.12 115 ASN A C 1
ATOM 961 O O . ASN A 1 115 ? 12.137 12.355 -20.550 1.00 87.12 115 ASN A O 1
ATOM 965 N N . ASN A 1 116 ? 11.231 11.858 -18.567 1.00 88.19 116 ASN A N 1
ATOM 966 C CA . ASN A 1 116 ? 9.902 12.409 -18.872 1.00 88.19 116 ASN A CA 1
ATOM 967 C C . ASN A 1 116 ? 9.216 11.748 -20.088 1.00 88.19 116 ASN A C 1
ATOM 969 O O . ASN A 1 116 ? 8.498 12.402 -20.845 1.00 88.19 116 ASN A O 1
ATOM 973 N N . ILE A 1 117 ? 9.439 10.447 -20.274 1.00 90.88 117 ILE A N 1
ATOM 974 C CA . ILE A 1 117 ? 8.815 9.644 -21.324 1.00 90.88 117 ILE A CA 1
ATOM 975 C C . ILE A 1 117 ? 7.767 8.744 -20.675 1.00 90.88 117 ILE A C 1
ATOM 977 O O . ILE A 1 117 ? 8.053 7.999 -19.740 1.00 90.88 117 ILE A O 1
ATOM 981 N N . ASN A 1 118 ? 6.542 8.798 -21.188 1.00 92.12 118 ASN A N 1
ATOM 982 C CA . ASN A 1 118 ? 5.487 7.883 -20.769 1.00 92.12 118 ASN A CA 1
ATOM 983 C C . ASN A 1 118 ? 5.674 6.531 -21.470 1.00 92.12 118 ASN A C 1
ATOM 985 O O . ASN A 1 118 ? 5.935 6.487 -22.672 1.00 92.12 118 ASN A O 1
ATOM 989 N N . GLY A 1 119 ? 5.516 5.438 -20.726 1.00 90.44 119 GLY A N 1
ATOM 990 C CA . GLY A 1 119 ? 5.680 4.073 -21.222 1.00 90.44 119 GLY A CA 1
ATOM 991 C C . GLY A 1 119 ? 4.415 3.231 -21.057 1.00 90.44 119 GLY A C 1
ATOM 992 O O . GLY A 1 119 ? 3.612 3.476 -20.160 1.00 90.44 119 GLY A O 1
ATOM 993 N N . ILE A 1 120 ? 4.245 2.221 -21.914 1.00 93.00 120 ILE A N 1
ATOM 994 C CA . ILE A 1 120 ? 3.185 1.211 -21.805 1.00 93.00 120 ILE A CA 1
ATOM 995 C C . ILE A 1 120 ? 3.849 -0.151 -21.583 1.00 93.00 120 ILE A C 1
ATOM 997 O O . ILE A 1 120 ? 4.613 -0.604 -22.433 1.00 93.00 120 ILE A O 1
ATOM 1001 N N . LEU A 1 121 ? 3.538 -0.817 -20.467 1.00 90.69 121 LEU A N 1
ATOM 1002 C CA . LEU A 1 121 ? 3.926 -2.213 -20.246 1.00 90.69 121 LEU A CA 1
ATOM 1003 C C . LEU A 1 121 ? 2.986 -3.139 -21.023 1.00 90.69 121 LEU A C 1
ATOM 1005 O O . LEU A 1 121 ? 1.844 -3.366 -20.618 1.00 90.69 121 LEU A O 1
ATOM 1009 N N . ALA A 1 122 ? 3.476 -3.676 -22.135 1.00 91.25 122 ALA A N 1
ATOM 1010 C CA . ALA A 1 122 ? 2.708 -4.517 -23.053 1.00 91.25 122 ALA A CA 1
ATOM 1011 C C . ALA A 1 122 ? 3.142 -5.997 -23.028 1.00 91.25 122 ALA A C 1
ATOM 1013 O O . ALA A 1 122 ? 3.010 -6.701 -24.026 1.00 91.25 122 ALA A O 1
ATOM 1014 N N . ASP A 1 123 ? 3.657 -6.470 -21.890 1.00 90.19 123 ASP A N 1
ATOM 1015 C CA . ASP A 1 123 ? 4.094 -7.858 -21.713 1.00 90.19 123 ASP A CA 1
ATOM 1016 C C . ASP A 1 123 ? 2.922 -8.855 -21.722 1.00 90.19 123 ASP A C 1
ATOM 1018 O O . ASP A 1 123 ? 1.774 -8.505 -21.414 1.00 90.19 123 ASP A O 1
ATOM 1022 N N . GLU A 1 124 ? 3.222 -10.130 -21.981 1.00 94.19 124 GLU A N 1
ATOM 1023 C CA . GLU A 1 124 ? 2.263 -11.241 -21.937 1.00 94.19 124 GLU A CA 1
ATOM 1024 C C . GLU A 1 124 ? 1.464 -11.287 -20.616 1.00 94.19 124 GLU A C 1
ATOM 1026 O O . GLU A 1 124 ? 1.901 -10.856 -19.535 1.00 94.19 124 GLU A O 1
ATOM 1031 N N . MET A 1 125 ? 0.222 -11.767 -20.696 1.00 89.88 125 MET A N 1
ATOM 1032 C CA . MET A 1 125 ? -0.632 -11.950 -19.523 1.00 89.88 125 MET A CA 1
ATOM 1033 C C . MET A 1 125 ? 0.016 -12.932 -18.537 1.00 89.88 125 MET A C 1
ATOM 1035 O O . MET A 1 125 ? 0.621 -13.919 -18.928 1.00 89.88 125 MET A O 1
ATOM 1039 N N . GLY A 1 126 ? -0.083 -12.646 -17.238 1.00 90.50 126 GLY A N 1
ATOM 1040 C CA . GLY A 1 126 ? 0.500 -13.506 -16.200 1.00 90.50 126 GLY A CA 1
ATOM 1041 C C . GLY A 1 126 ? 1.989 -13.283 -15.902 1.00 90.50 126 GLY A C 1
ATOM 1042 O O . GLY A 1 126 ? 2.476 -13.825 -14.915 1.00 90.50 126 GLY A O 1
ATOM 1043 N N . LEU A 1 127 ? 2.705 -12.420 -16.638 1.00 90.75 127 LEU A N 1
ATOM 1044 C CA . LEU A 1 127 ? 4.124 -12.123 -16.355 1.00 90.75 127 LEU A CA 1
ATOM 1045 C C . LEU A 1 127 ? 4.371 -11.247 -15.111 1.00 90.75 127 LEU A C 1
ATOM 1047 O O . LEU A 1 127 ? 5.515 -11.019 -14.721 1.00 90.75 127 LEU A O 1
ATOM 1051 N N . GLY A 1 128 ? 3.312 -10.803 -14.431 1.00 91.38 128 GLY A N 1
ATOM 1052 C CA . GLY A 1 128 ? 3.438 -10.039 -13.189 1.00 91.38 128 GLY A CA 1
ATOM 1053 C C . GLY A 1 128 ? 3.562 -8.527 -13.388 1.00 91.38 128 GLY A C 1
ATOM 1054 O O . GLY A 1 128 ? 4.234 -7.861 -12.609 1.00 91.38 128 GLY A O 1
ATOM 1055 N N . LYS A 1 129 ? 2.859 -7.956 -14.373 1.00 94.19 129 LYS A N 1
ATOM 1056 C CA . LYS A 1 129 ? 2.761 -6.493 -14.546 1.00 94.19 129 LYS A CA 1
ATOM 1057 C C . LYS A 1 129 ? 2.316 -5.767 -13.269 1.00 94.19 129 LYS A C 1
ATOM 1059 O O . LYS A 1 129 ? 2.837 -4.711 -12.949 1.00 94.19 129 LYS A O 1
ATOM 1064 N N . THR A 1 130 ? 1.415 -6.369 -12.487 1.00 93.06 130 THR A N 1
ATOM 1065 C CA . THR A 1 130 ? 0.964 -5.814 -11.198 1.00 93.06 130 THR A CA 1
ATOM 1066 C C . THR A 1 130 ? 2.102 -5.659 -10.193 1.00 93.06 130 THR A C 1
ATOM 1068 O O . THR A 1 130 ? 2.183 -4.622 -9.538 1.00 93.06 130 THR A O 1
ATOM 1071 N N . ILE A 1 131 ? 2.985 -6.661 -10.071 1.00 91.06 131 ILE A N 1
ATOM 1072 C CA . ILE A 1 131 ? 4.123 -6.552 -9.153 1.00 91.06 131 ILE A CA 1
ATOM 1073 C C . ILE A 1 131 ? 5.128 -5.524 -9.680 1.00 91.06 131 ILE A C 1
ATOM 1075 O O . ILE A 1 131 ? 5.573 -4.691 -8.906 1.00 91.06 131 ILE A O 1
ATOM 1079 N N . GLN A 1 132 ? 5.376 -5.475 -10.995 1.00 90.69 132 GLN A N 1
ATOM 1080 C CA . GLN A 1 132 ? 6.238 -4.449 -11.598 1.00 90.69 132 GLN A CA 1
ATOM 1081 C C . GLN A 1 132 ? 5.735 -3.025 -11.309 1.00 90.69 132 GLN A C 1
ATOM 1083 O O . GLN A 1 132 ? 6.528 -2.182 -10.913 1.00 90.69 132 GLN A O 1
ATOM 1088 N N . THR A 1 133 ? 4.430 -2.762 -11.441 1.00 91.00 133 THR A N 1
ATOM 1089 C CA . THR A 1 133 ? 3.843 -1.443 -11.138 1.00 91.00 133 THR A CA 1
ATOM 1090 C C . THR A 1 133 ? 3.804 -1.125 -9.644 1.00 91.00 133 THR A C 1
ATOM 1092 O O . THR A 1 133 ? 3.851 0.038 -9.283 1.00 91.00 133 THR A O 1
ATOM 1095 N N . THR A 1 134 ? 3.702 -2.130 -8.772 1.00 89.94 134 THR A N 1
ATOM 1096 C CA . THR A 1 134 ? 3.716 -1.916 -7.311 1.00 89.94 134 THR A CA 1
ATOM 1097 C C . THR A 1 134 ? 5.132 -1.644 -6.790 1.00 89.94 134 THR A C 1
ATOM 1099 O O . THR A 1 134 ? 5.295 -1.003 -5.757 1.00 89.94 134 THR A O 1
ATOM 1102 N N . CYS A 1 135 ? 6.150 -2.170 -7.475 1.00 87.06 135 CYS A N 1
ATOM 1103 C CA . CYS A 1 135 ? 7.559 -1.979 -7.134 1.00 87.06 135 CYS A CA 1
ATOM 1104 C C . CYS A 1 135 ? 8.160 -0.681 -7.687 1.00 87.06 135 CYS A C 1
ATOM 1106 O O . CYS A 1 135 ? 9.124 -0.191 -7.107 1.00 87.06 135 CYS A O 1
ATOM 1108 N N . PHE A 1 136 ? 7.655 -0.194 -8.822 1.00 86.44 136 PHE A N 1
ATOM 1109 C CA . PHE A 1 136 ? 8.031 1.094 -9.405 1.00 86.44 136 PHE A CA 1
ATOM 1110 C C . PHE A 1 136 ? 7.455 2.251 -8.580 1.00 86.44 136 PHE A C 1
ATOM 1112 O O . PHE A 1 136 ? 8.238 3.168 -8.248 1.00 86.44 136 PHE A O 1
#

Secondary structure (DSSP, 8-state):
----EEEEEEEEEE---SS-S----PEEEEEEEEETTS-GGG-EEEEGGGGGGGHHHHHHHHHHHHHTT-----PPPS-GGG-----S--TT--SS---HHHHHHHHHHHHHHHTT------PPTTS-HHHHHHH-